Protein AF-A0A9X2LAI8-F1 (afdb_monomer_lite)

Organism: NCBI:txid2965077

Foldseek 3Di:
DLLQVLLVQLLVLLQQFQQPPLDGLCNLQVQLVVVVVVCVVPVDPDSQPPDPPLSNLSNCLNVLSVVLNVLVVVCVPPVCLLVSLVSLLVSLVSLLVNLVVSVVVCVVVVHDCVNHVSSVSSNVSSVSSNVSSVCSNVPPPPD

Radius of gyration: 15.87 Å; chains: 1; bounding box: 36×42×42 Å

Structure (mmCIF, N/CA/C/O backbone):
data_AF-A0A9X2LAI8-F1
#
_entry.id   AF-A0A9X2LAI8-F1
#
loop_
_atom_site.group_PDB
_atom_site.id
_atom_site.type_symbol
_atom_site.label_atom_id
_atom_site.label_alt_id
_atom_site.label_comp_id
_atom_site.label_asym_id
_atom_site.label_entity_id
_atom_site.label_seq_id
_atom_site.pdbx_PDB_ins_code
_atom_site.Cartn_x
_atom_site.Cartn_y
_atom_site.Cartn_z
_atom_site.occupancy
_atom_site.B_iso_or_equiv
_atom_site.auth_seq_id
_atom_site.auth_comp_id
_atom_site.auth_asym_id
_atom_site.auth_atom_id
_atom_site.pdbx_PDB_model_num
ATOM 1 N N . MET A 1 1 ? -17.303 7.067 7.318 1.00 62.19 1 MET A N 1
ATOM 2 C CA . MET A 1 1 ? -17.276 6.877 5.848 1.00 62.19 1 MET A CA 1
ATOM 3 C C . MET A 1 1 ? -15.888 7.095 5.248 1.00 62.19 1 MET A C 1
ATOM 5 O O . MET A 1 1 ? -15.372 6.159 4.659 1.00 62.19 1 MET A O 1
ATOM 9 N N . ILE A 1 2 ? -15.227 8.240 5.467 1.00 67.06 2 ILE A N 1
ATOM 10 C CA . ILE A 1 2 ? -13.873 8.523 4.929 1.00 67.06 2 ILE A CA 1
ATOM 11 C C . ILE A 1 2 ? -12.816 7.442 5.241 1.00 67.06 2 ILE A C 1
ATOM 13 O O . ILE A 1 2 ? -11.997 7.116 4.391 1.00 67.06 2 ILE A O 1
ATOM 17 N N . ARG A 1 3 ? -12.883 6.821 6.427 1.00 65.94 3 ARG A N 1
ATOM 18 C CA . ARG A 1 3 ? -11.939 5.774 6.863 1.00 65.94 3 ARG A CA 1
ATOM 19 C C . ARG A 1 3 ? -12.027 4.462 6.077 1.00 65.94 3 ARG A C 1
ATOM 21 O O . ARG A 1 3 ? -11.125 3.655 6.194 1.00 65.94 3 ARG A O 1
ATOM 28 N N . ILE A 1 4 ? -13.099 4.245 5.313 1.00 68.75 4 ILE A N 1
ATOM 29 C CA . ILE A 1 4 ? -13.282 3.045 4.480 1.00 68.75 4 ILE A CA 1
ATOM 30 C C . ILE A 1 4 ? -12.916 3.369 3.032 1.00 68.75 4 ILE A C 1
ATOM 32 O O . ILE A 1 4 ? -12.234 2.592 2.375 1.00 68.75 4 ILE A O 1
ATOM 36 N N . VAL A 1 5 ? -13.330 4.545 2.552 1.00 76.44 5 VAL A N 1
ATOM 37 C CA . VAL A 1 5 ? -13.158 4.945 1.150 1.00 76.44 5 VAL A CA 1
ATOM 38 C C . VAL A 1 5 ? -11.681 5.059 0.773 1.00 76.44 5 VAL A C 1
ATOM 40 O O . VAL A 1 5 ? -11.300 4.559 -0.276 1.00 76.44 5 VAL A O 1
ATOM 43 N N . PHE A 1 6 ? -10.839 5.659 1.620 1.00 76.75 6 PHE A N 1
ATOM 44 C CA . PHE A 1 6 ? -9.412 5.820 1.309 1.00 76.75 6 PHE A CA 1
ATOM 45 C C . PHE A 1 6 ? -8.622 4.506 1.242 1.00 76.75 6 PHE A C 1
ATOM 47 O O . PHE A 1 6 ? -7.965 4.296 0.224 1.00 76.75 6 PHE A O 1
ATOM 54 N N . PRO A 1 7 ? -8.700 3.593 2.231 1.00 72.44 7 PRO A N 1
ATOM 55 C CA . PRO A 1 7 ? -8.022 2.304 2.115 1.00 72.44 7 PRO A CA 1
ATOM 56 C C . PRO A 1 7 ? -8.576 1.456 0.965 1.00 72.44 7 PRO A C 1
ATOM 58 O O . PRO A 1 7 ? -7.805 0.772 0.298 1.00 72.44 7 PRO A O 1
ATOM 61 N N . LEU A 1 8 ? -9.879 1.544 0.667 1.00 76.62 8 LEU A N 1
ATOM 62 C CA . LEU A 1 8 ? -10.456 0.856 -0.489 1.00 76.62 8 LEU A CA 1
ATOM 63 C C . LEU A 1 8 ? -9.932 1.432 -1.815 1.00 76.62 8 LEU A C 1
ATOM 65 O O . LEU A 1 8 ? -9.568 0.677 -2.711 1.00 76.62 8 LEU A O 1
ATOM 69 N N . ALA A 1 9 ? -9.854 2.759 -1.934 1.00 80.62 9 ALA A N 1
ATOM 70 C CA . ALA A 1 9 ? -9.304 3.429 -3.109 1.00 80.62 9 ALA A CA 1
ATOM 71 C C . ALA A 1 9 ? -7.812 3.122 -3.289 1.00 80.62 9 ALA A C 1
ATOM 73 O O . ALA A 1 9 ? -7.370 2.878 -4.406 1.00 80.62 9 ALA A O 1
ATOM 74 N N . MET A 1 10 ?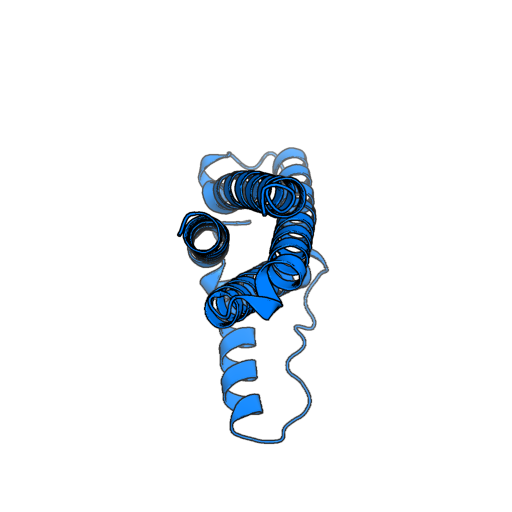 -7.050 3.072 -2.193 1.00 79.75 10 MET A N 1
ATOM 75 C CA . MET A 1 10 ? -5.654 2.643 -2.200 1.00 79.75 10 MET A CA 1
ATOM 76 C C . MET A 1 10 ? -5.525 1.188 -2.670 1.00 79.75 10 MET A C 1
ATOM 78 O O . MET A 1 10 ? -4.691 0.907 -3.523 1.00 79.75 10 MET A O 1
ATOM 82 N N . ALA A 1 11 ? -6.351 0.272 -2.157 1.00 76.50 11 ALA A N 1
ATOM 83 C CA . ALA A 1 11 ? -6.334 -1.130 -2.572 1.00 76.50 11 ALA A CA 1
ATOM 84 C C . ALA A 1 11 ? -6.719 -1.292 -4.051 1.00 76.50 11 ALA A C 1
ATOM 86 O O . ALA A 1 11 ? -6.072 -2.045 -4.773 1.00 76.50 11 ALA A O 1
ATOM 87 N N . ALA A 1 12 ? -7.718 -0.545 -4.526 1.00 80.56 12 ALA A N 1
ATOM 88 C CA . ALA A 1 12 ? -8.101 -0.528 -5.935 1.00 80.56 12 ALA A CA 1
ATOM 89 C C . ALA A 1 12 ? -6.981 0.039 -6.821 1.00 80.56 12 ALA A C 1
ATOM 91 O O . ALA A 1 12 ? -6.674 -0.540 -7.858 1.00 80.56 12 ALA A O 1
ATOM 92 N N . ALA A 1 13 ? -6.328 1.124 -6.399 1.00 81.38 13 ALA A N 1
ATOM 93 C CA . ALA A 1 13 ? -5.170 1.677 -7.097 1.00 81.38 13 ALA A CA 1
ATOM 94 C C . ALA A 1 13 ? -4.000 0.685 -7.136 1.00 81.38 13 ALA A C 1
ATOM 96 O O . ALA A 1 13 ? -3.367 0.538 -8.175 1.00 81.38 13 ALA A O 1
ATOM 97 N N . ALA A 1 14 ? -3.760 -0.045 -6.045 1.00 77.62 14 ALA A N 1
ATOM 98 C CA . ALA A 1 14 ? -2.741 -1.085 -6.001 1.00 77.62 14 ALA A CA 1
ATOM 99 C C . ALA A 1 14 ? -3.073 -2.254 -6.934 1.00 77.62 14 ALA A C 1
ATOM 101 O O . ALA A 1 14 ? -2.181 -2.784 -7.584 1.00 77.62 14 ALA A O 1
ATOM 102 N N . PHE A 1 15 ? -4.345 -2.645 -7.012 1.00 81.19 15 PHE A N 1
ATOM 103 C CA . PHE A 1 15 ? -4.790 -3.792 -7.798 1.00 81.19 15 PHE A CA 1
ATOM 104 C C . PHE A 1 15 ? -4.857 -3.492 -9.302 1.00 81.19 15 PHE A C 1
ATOM 106 O O . PHE A 1 15 ? -4.333 -4.252 -10.108 1.00 81.19 15 PHE A O 1
ATOM 113 N N . PHE A 1 16 ? -5.468 -2.371 -9.690 1.00 85.06 16 PHE A N 1
ATOM 114 C CA . PHE A 1 16 ? -5.641 -1.995 -11.099 1.00 85.06 16 PHE A CA 1
ATOM 115 C C . PHE A 1 16 ? -4.478 -1.172 -11.658 1.00 85.06 16 PHE A C 1
ATOM 117 O O . PHE A 1 16 ? -4.362 -1.003 -12.871 1.00 85.06 16 PHE A O 1
ATOM 124 N N . GLY A 1 17 ? -3.632 -0.633 -10.785 1.00 81.94 17 GLY A N 1
ATOM 125 C CA . GLY A 1 17 ? -2.488 0.174 -11.165 1.00 81.94 17 GLY A CA 1
ATOM 126 C C . GLY A 1 17 ? -1.386 -0.635 -11.837 1.00 81.94 17 GLY A C 1
ATOM 127 O O . GLY A 1 17 ? -1.170 -1.804 -11.519 1.00 81.94 17 GLY A O 1
ATOM 128 N N . ILE A 1 18 ? -0.656 0.024 -12.737 1.00 84.50 18 ILE A N 1
ATOM 129 C CA . ILE A 1 18 ? 0.569 -0.515 -13.336 1.00 84.50 18 ILE A CA 1
ATOM 130 C C . ILE A 1 18 ? 1.755 -0.171 -12.426 1.00 84.50 18 ILE A C 1
ATOM 132 O O . ILE A 1 18 ? 1.909 0.993 -12.038 1.00 84.50 18 ILE A O 1
ATOM 136 N N . TRP A 1 19 ? 2.564 -1.172 -12.065 1.00 77.06 19 TRP A N 1
ATOM 137 C CA . TRP A 1 19 ? 3.638 -1.031 -11.071 1.00 77.06 19 TRP A CA 1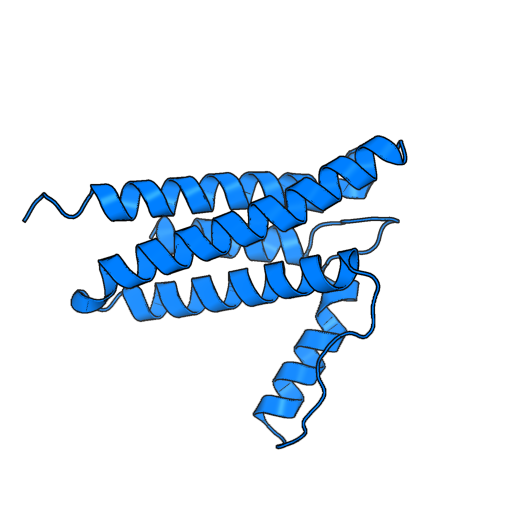
ATOM 138 C C . TRP A 1 19 ? 5.040 -1.017 -11.677 1.00 77.06 19 TRP A C 1
ATOM 140 O O . TRP A 1 19 ? 5.811 -0.097 -11.406 1.00 77.06 19 TRP A O 1
ATOM 150 N N . SER A 1 20 ? 5.386 -2.020 -12.484 1.00 70.69 20 SER A N 1
ATOM 151 C CA . SER A 1 20 ? 6.676 -2.090 -13.176 1.00 70.69 20 SER A CA 1
ATOM 152 C C . SER A 1 20 ? 6.557 -2.908 -14.459 1.00 70.69 20 SER A C 1
ATOM 154 O O . SER A 1 20 ? 5.786 -3.861 -14.530 1.00 70.69 20 SER A O 1
ATOM 156 N N . GLY A 1 21 ? 7.290 -2.509 -15.503 1.00 69.81 21 GLY A N 1
ATOM 157 C CA . GLY A 1 21 ? 7.350 -3.251 -16.768 1.00 69.81 21 GLY A CA 1
ATOM 158 C C . GLY A 1 21 ? 6.006 -3.433 -17.485 1.00 69.81 21 GLY A C 1
ATOM 159 O O . GLY A 1 21 ? 5.869 -4.367 -18.266 1.00 69.81 21 GLY A O 1
ATOM 160 N N . GLY A 1 22 ? 5.006 -2.589 -17.203 1.00 72.69 22 GLY A N 1
ATOM 161 C CA . GLY A 1 22 ? 3.653 -2.738 -17.749 1.00 72.69 22 GLY A CA 1
ATOM 162 C C . GLY A 1 22 ? 2.766 -3.743 -17.005 1.00 72.69 22 GLY A C 1
ATOM 163 O O . GLY A 1 22 ? 1.598 -3.879 -17.359 1.00 72.69 22 GLY A O 1
ATOM 164 N N . VAL A 1 23 ? 3.279 -4.397 -15.959 1.00 79.06 23 VAL A N 1
ATOM 165 C CA . VAL A 1 23 ? 2.546 -5.409 -15.193 1.00 79.06 23 VAL A CA 1
ATOM 166 C C . VAL A 1 23 ? 1.575 -4.734 -14.228 1.00 79.06 23 VAL A C 1
ATOM 168 O O . VAL A 1 23 ? 1.931 -3.820 -1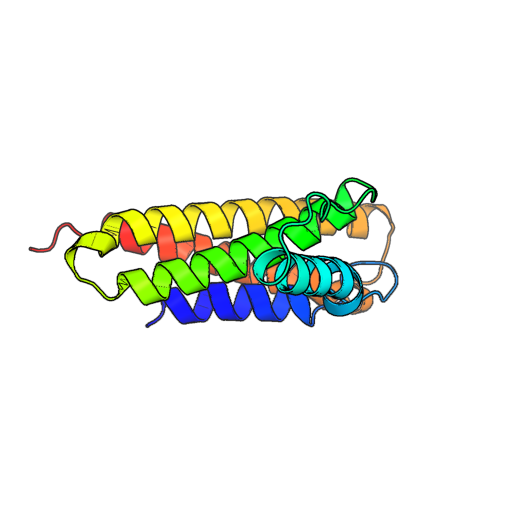3.468 1.00 79.06 23 VAL A O 1
ATOM 171 N N . SER A 1 24 ? 0.327 -5.191 -14.270 1.00 82.88 24 SER A N 1
ATOM 172 C CA . SER A 1 24 ? -0.724 -4.719 -13.367 1.00 82.88 24 SER A CA 1
ATOM 173 C C . SER A 1 24 ? -0.662 -5.427 -12.013 1.00 82.88 24 SER A C 1
ATOM 175 O O . SER A 1 24 ? -0.256 -6.587 -11.915 1.00 82.88 24 SER A O 1
ATOM 177 N N . GLY A 1 25 ? -1.129 -4.765 -10.952 1.00 72.00 25 GLY A N 1
ATOM 178 C CA . GLY A 1 25 ? -1.253 -5.395 -9.632 1.00 72.00 25 GLY A CA 1
ATOM 179 C C . GLY A 1 25 ? -2.116 -6.663 -9.635 1.00 72.00 25 GLY A C 1
ATOM 180 O O . GLY A 1 25 ? -1.880 -7.562 -8.832 1.00 72.00 25 GLY A O 1
ATOM 181 N N . GLN A 1 26 ? -3.069 -6.778 -10.563 1.00 79.56 26 GLN A N 1
ATOM 182 C CA . GLN A 1 26 ? -3.888 -7.971 -10.757 1.00 79.56 26 GLN A CA 1
ATOM 183 C C . GLN A 1 26 ? -3.060 -9.179 -11.204 1.00 79.56 26 GLN A C 1
ATOM 185 O O . GLN A 1 26 ? -3.313 -10.286 -10.736 1.00 79.56 26 GLN A O 1
ATOM 190 N N . GLU A 1 27 ? -2.079 -8.991 -12.084 1.00 77.62 27 GLU A N 1
ATOM 191 C CA . GLU A 1 27 ? -1.212 -10.084 -12.542 1.00 77.62 27 GLU A CA 1
ATOM 192 C C . GLU A 1 27 ? -0.255 -10.538 -11.434 1.00 77.62 27 GLU A C 1
ATOM 194 O O . GLU A 1 27 ? -0.016 -11.733 -11.276 1.00 77.62 27 GLU A O 1
ATOM 199 N N . LEU A 1 28 ? 0.210 -9.596 -10.610 1.00 71.38 28 LEU A N 1
ATOM 200 C CA . LEU A 1 28 ? 1.086 -9.855 -9.463 1.00 71.38 28 LEU A CA 1
ATOM 201 C C . LEU A 1 28 ? 0.354 -10.523 -8.288 1.00 71.38 28 LEU A C 1
ATOM 203 O O . LEU A 1 28 ? 0.858 -11.465 -7.681 1.00 71.38 28 LEU A O 1
ATOM 207 N N . ALA A 1 29 ? -0.841 -10.043 -7.945 1.00 69.75 29 ALA A N 1
ATOM 208 C CA . ALA A 1 29 ? -1.578 -10.510 -6.772 1.00 69.75 29 ALA A CA 1
ATOM 209 C C . ALA A 1 29 ? -2.616 -11.589 -7.081 1.00 69.75 29 ALA A C 1
ATOM 211 O O . ALA A 1 29 ? -3.016 -12.308 -6.170 1.00 69.75 29 ALA A O 1
ATOM 212 N N . GLY A 1 30 ? -3.063 -11.717 -8.331 1.00 73.88 30 GLY A N 1
ATOM 213 C CA . GLY A 1 30 ? -4.094 -12.666 -8.755 1.00 73.88 30 GLY A CA 1
ATOM 214 C C . GLY A 1 30 ? -3.794 -14.122 -8.381 1.00 73.88 30 GLY A C 1
ATOM 215 O O . GLY A 1 30 ? -4.662 -14.759 -7.777 1.00 73.88 30 GLY A O 1
ATOM 216 N N . PRO A 1 31 ? -2.585 -14.651 -8.653 1.00 73.25 31 PRO A N 1
ATOM 217 C CA . PRO A 1 31 ? -2.212 -16.011 -8.262 1.00 73.25 31 PRO A CA 1
ATOM 218 C C . PRO A 1 31 ? -2.245 -16.207 -6.743 1.00 73.25 31 PRO A C 1
ATOM 220 O O . PRO A 1 31 ? -2.824 -17.175 -6.252 1.00 73.25 31 PRO A O 1
ATOM 223 N N . THR A 1 32 ? -1.705 -15.248 -5.986 1.00 68.69 32 THR A N 1
ATOM 224 C CA . THR A 1 32 ? -1.693 -15.300 -4.519 1.00 68.69 32 THR A CA 1
ATOM 225 C C . THR A 1 32 ? -3.098 -15.202 -3.936 1.00 68.69 32 THR A C 1
ATOM 227 O O . THR A 1 32 ? -3.419 -15.919 -2.994 1.00 68.69 32 THR A O 1
ATOM 230 N N . LEU A 1 33 ? -3.963 -14.359 -4.507 1.00 68.88 33 LEU A N 1
ATOM 231 C CA . LEU A 1 33 ? -5.353 -14.210 -4.079 1.00 68.88 33 LEU A CA 1
ATOM 232 C C . LEU A 1 33 ? -6.158 -15.485 -4.357 1.00 68.88 33 LEU A C 1
ATOM 234 O O . LEU A 1 33 ? -6.923 -15.921 -3.503 1.00 68.88 33 LEU A O 1
ATOM 238 N N . SER A 1 34 ? -5.947 -16.097 -5.524 1.00 71.94 34 SER A N 1
ATOM 239 C CA . SER A 1 34 ? -6.594 -17.357 -5.913 1.00 71.94 34 SER A CA 1
ATOM 240 C C . SER A 1 34 ? -6.164 -18.492 -4.987 1.00 71.94 34 SER A C 1
ATOM 242 O O . SER A 1 34 ? -7.009 -19.207 -4.461 1.00 71.94 34 SER A O 1
ATOM 244 N N . CYS A 1 35 ? -4.865 -18.571 -4.689 1.00 72.50 35 CYS A N 1
ATOM 245 C CA . CYS A 1 35 ? -4.321 -19.504 -3.709 1.00 72.50 35 CYS A CA 1
ATOM 246 C C . CYS A 1 35 ? -4.902 -19.257 -2.308 1.00 72.50 35 CYS A C 1
ATOM 248 O O . CYS A 1 35 ? -5.282 -20.202 -1.627 1.00 72.50 35 CYS A O 1
ATOM 250 N N . LEU A 1 36 ? -5.030 -17.999 -1.871 1.00 68.75 36 LEU A N 1
ATOM 251 C CA . LEU A 1 36 ? -5.594 -17.663 -0.560 1.00 68.75 36 LEU A CA 1
ATOM 252 C C . LEU A 1 36 ? -7.065 -18.089 -0.439 1.00 68.75 36 LEU A C 1
ATOM 254 O O . LEU A 1 36 ? -7.481 -18.568 0.614 1.00 68.75 36 LEU A O 1
ATOM 258 N N . ILE A 1 37 ? -7.844 -17.913 -1.511 1.00 72.44 37 ILE A N 1
ATOM 259 C CA . ILE A 1 37 ? -9.240 -18.357 -1.592 1.00 72.44 37 ILE A CA 1
ATOM 260 C C . ILE A 1 37 ? -9.303 -19.886 -1.542 1.00 72.44 37 ILE A C 1
ATOM 262 O O . ILE A 1 37 ? -10.072 -20.430 -0.751 1.00 72.44 37 ILE A O 1
ATOM 266 N N . ASP A 1 38 ? -8.459 -20.571 -2.313 1.00 73.25 38 ASP A N 1
ATOM 267 C CA . ASP A 1 38 ? -8.388 -22.033 -2.302 1.00 73.25 38 ASP A CA 1
ATOM 268 C C . ASP A 1 38 ? -7.932 -22.579 -0.946 1.00 73.25 38 ASP A C 1
ATOM 270 O O . ASP A 1 38 ? -8.492 -23.563 -0.477 1.00 73.25 38 ASP A O 1
ATOM 274 N N . VAL A 1 39 ? -6.989 -21.930 -0.260 1.00 67.06 39 VAL A N 1
ATOM 275 C CA . VAL A 1 39 ? -6.528 -22.339 1.078 1.00 67.06 39 VAL A CA 1
ATOM 276 C C . VAL A 1 39 ? -7.563 -22.064 2.167 1.00 67.06 39 VAL A C 1
ATOM 278 O O . VAL A 1 39 ? -7.697 -22.832 3.120 1.00 67.06 39 VAL A O 1
ATOM 281 N N . ALA A 1 40 ? -8.345 -20.993 2.032 1.00 60.69 40 ALA A N 1
ATOM 282 C CA . ALA A 1 40 ? -9.483 -20.760 2.916 1.00 60.69 40 ALA A CA 1
ATOM 283 C C . ALA A 1 40 ? -10.566 -21.849 2.765 1.00 60.69 40 ALA A C 1
ATOM 285 O O . ALA A 1 40 ? -11.344 -22.069 3.695 1.00 60.69 40 ALA A O 1
ATOM 286 N N . LEU A 1 41 ? -10.608 -22.531 1.616 1.00 59.94 41 LEU A N 1
ATOM 287 C CA . LEU A 1 41 ? -11.579 -23.577 1.281 1.00 59.94 41 LEU A CA 1
ATOM 288 C C . LEU A 1 41 ? -11.015 -25.005 1.413 1.00 59.94 41 LEU A C 1
ATOM 290 O O . LEU A 1 41 ? -11.780 -25.954 1.582 1.00 59.94 41 LEU A O 1
ATOM 294 N N . SER A 1 42 ? -9.695 -25.167 1.372 1.00 50.75 42 SER A N 1
ATOM 295 C CA . SER A 1 42 ? -8.972 -26.437 1.395 1.00 50.75 42 SER A CA 1
ATOM 296 C C . SER A 1 42 ? -7.739 -26.266 2.273 1.00 50.75 42 SER A C 1
ATOM 298 O O . SER A 1 42 ? -6.929 -25.386 2.027 1.00 50.75 42 SER A O 1
ATOM 300 N N . SER A 1 43 ? -7.585 -27.078 3.318 1.00 51.12 43 SER A N 1
ATOM 301 C CA . SER A 1 43 ? -6.573 -26.953 4.382 1.00 51.12 43 SER A CA 1
ATOM 302 C C . SER A 1 43 ? -5.116 -27.196 3.927 1.00 51.12 43 SER A C 1
ATOM 304 O O . SER A 1 43 ? -4.414 -28.033 4.495 1.00 51.12 43 SER A O 1
ATOM 306 N N . GLY A 1 44 ? -4.664 -26.515 2.877 1.00 47.56 44 GLY A N 1
ATOM 307 C CA . GLY A 1 44 ? -3.326 -26.596 2.306 1.00 47.56 44 GLY A CA 1
ATOM 308 C C . GLY A 1 44 ? -2.434 -25.460 2.798 1.00 47.56 44 GLY A C 1
ATOM 309 O O .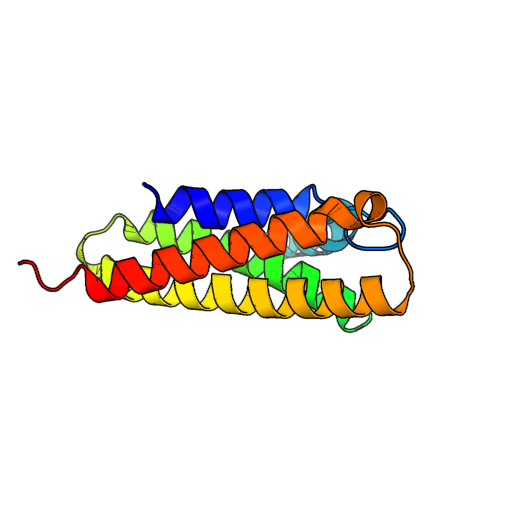 GLY A 1 44 ? -2.822 -24.298 2.815 1.00 47.56 44 GLY A O 1
ATOM 310 N N . SER A 1 45 ? -1.209 -25.782 3.202 1.00 47.88 45 SER A N 1
ATOM 311 C CA . SER A 1 45 ? -0.190 -24.801 3.576 1.00 47.88 45 SER A CA 1
ATOM 312 C C . SER A 1 45 ? 0.705 -24.491 2.373 1.00 47.88 45 SER A C 1
ATOM 314 O O . SER A 1 45 ? 1.429 -25.383 1.935 1.00 47.88 45 SER A O 1
ATOM 316 N N . GLY A 1 46 ? 0.702 -23.250 1.865 1.00 58.16 46 GLY A N 1
ATOM 317 C CA . GLY A 1 46 ? 1.726 -22.818 0.899 1.00 58.16 46 GLY A CA 1
ATOM 318 C C . GLY A 1 46 ? 1.344 -21.726 -0.103 1.00 58.16 46 GLY A C 1
ATOM 319 O O . GLY A 1 46 ? 1.610 -21.898 -1.283 1.00 58.16 46 GLY A O 1
ATOM 320 N N . CYS A 1 47 ? 0.756 -20.604 0.330 1.00 62.03 47 CYS A N 1
ATOM 321 C CA . CYS A 1 47 ? 0.465 -19.458 -0.554 1.00 62.03 47 CYS A CA 1
ATOM 322 C C . CYS A 1 47 ? 1.416 -18.278 -0.336 1.00 62.03 47 CYS A C 1
ATOM 324 O O . CYS A 1 47 ? 0.969 -17.133 -0.240 1.00 62.03 47 CYS A O 1
ATOM 326 N N . LEU A 1 48 ? 2.716 -18.538 -0.189 1.00 60.16 48 LEU A N 1
ATOM 327 C CA . LEU A 1 48 ? 3.699 -17.459 -0.199 1.00 60.16 48 LEU A CA 1
ATOM 328 C C . LEU A 1 48 ? 4.316 -17.366 -1.597 1.00 60.16 48 LEU A C 1
ATOM 330 O O . LEU A 1 48 ? 4.774 -18.384 -2.109 1.00 60.16 48 LEU A O 1
ATOM 334 N N . PRO A 1 49 ? 4.325 -16.181 -2.228 1.00 55.94 49 PRO A N 1
ATOM 335 C CA . PRO A 1 49 ? 5.019 -16.006 -3.492 1.00 55.94 49 PRO A CA 1
ATOM 336 C C . PRO A 1 49 ? 6.533 -16.131 -3.267 1.00 55.94 49 PRO A C 1
ATOM 338 O O . PRO A 1 49 ? 7.111 -15.335 -2.528 1.00 55.94 49 PRO A O 1
ATOM 341 N N . ASP A 1 50 ? 7.179 -17.080 -3.950 1.00 57.06 50 ASP A N 1
ATOM 342 C CA . ASP A 1 50 ? 8.647 -17.248 -4.003 1.00 57.06 50 ASP A CA 1
ATOM 343 C C . ASP A 1 50 ? 9.326 -16.204 -4.924 1.00 57.06 50 ASP A C 1
ATOM 345 O O . ASP A 1 50 ? 10.325 -16.470 -5.595 1.00 57.06 50 ASP A O 1
ATOM 349 N N . GLY A 1 51 ? 8.754 -15.000 -4.994 1.00 60.75 51 GLY A N 1
ATOM 350 C CA . GLY A 1 51 ? 9.178 -13.922 -5.884 1.00 60.75 51 GLY A CA 1
ATOM 351 C C . GLY A 1 51 ? 10.184 -12.956 -5.245 1.00 60.75 51 GLY A C 1
ATOM 352 O O . GLY A 1 51 ? 10.303 -12.887 -4.015 1.00 60.75 51 GLY A O 1
ATOM 353 N N . PRO A 1 52 ? 10.906 -12.158 -6.058 1.00 64.50 52 PRO A N 1
ATOM 354 C CA . PRO A 1 52 ? 11.774 -11.094 -5.565 1.00 64.50 52 PRO A CA 1
ATOM 355 C C . PRO A 1 52 ? 11.015 -10.138 -4.634 1.00 64.50 52 PRO A C 1
ATOM 357 O O . PRO A 1 52 ? 9.808 -9.942 -4.756 1.00 64.50 52 PRO A O 1
ATOM 360 N N . ILE A 1 53 ? 11.756 -9.502 -3.721 1.00 62.84 53 ILE A N 1
ATOM 361 C CA . ILE A 1 53 ? 11.247 -8.677 -2.606 1.00 62.84 53 ILE A CA 1
ATOM 362 C C . ILE A 1 53 ? 10.158 -7.680 -3.065 1.00 62.84 53 ILE A C 1
ATOM 364 O O . ILE A 1 53 ? 9.187 -7.440 -2.358 1.00 62.84 53 ILE A O 1
ATOM 368 N N . ALA A 1 54 ? 10.266 -7.134 -4.279 1.00 59.81 54 ALA A N 1
ATOM 369 C CA . ALA A 1 54 ? 9.276 -6.217 -4.839 1.00 59.81 54 ALA A CA 1
ATOM 370 C C . ALA A 1 54 ? 7.876 -6.843 -5.041 1.00 59.81 54 ALA A C 1
ATOM 372 O O . ALA A 1 54 ? 6.882 -6.206 -4.693 1.00 59.81 54 ALA A O 1
ATOM 373 N N . GLU A 1 55 ? 7.773 -8.077 -5.546 1.00 60.59 55 GLU A N 1
ATOM 374 C CA . GLU A 1 55 ? 6.478 -8.742 -5.792 1.00 60.59 55 GLU A CA 1
ATOM 375 C C . GLU A 1 55 ? 5.765 -9.097 -4.486 1.00 60.59 55 GLU A C 1
ATOM 377 O O . GLU A 1 55 ? 4.547 -8.926 -4.340 1.00 60.59 55 GLU A O 1
ATOM 382 N N . SER A 1 56 ? 6.541 -9.538 -3.496 1.00 64.50 56 SER A N 1
ATOM 383 C CA . SER A 1 56 ? 6.030 -9.827 -2.161 1.00 64.50 56 SER A CA 1
ATOM 384 C C . SER A 1 56 ? 5.493 -8.551 -1.508 1.00 64.50 56 SER A C 1
ATOM 386 O O . SER A 1 56 ? 4.399 -8.580 -0.944 1.00 64.50 56 SER A O 1
ATOM 388 N N . LEU A 1 57 ? 6.168 -7.403 -1.655 1.00 63.84 57 LEU A N 1
ATOM 389 C CA . LEU A 1 57 ? 5.662 -6.128 -1.133 1.00 63.84 57 LEU A CA 1
ATOM 390 C C . LEU A 1 57 ? 4.341 -5.685 -1.775 1.00 63.84 57 LEU A C 1
ATOM 392 O O . LEU A 1 57 ? 3.448 -5.253 -1.043 1.00 63.84 57 LEU A O 1
ATOM 396 N N . VAL A 1 58 ? 4.169 -5.811 -3.095 1.00 65.31 58 VAL A N 1
ATOM 397 C CA . VAL A 1 58 ? 2.888 -5.475 -3.754 1.00 65.31 58 VAL A CA 1
ATOM 398 C C . VAL A 1 58 ? 1.762 -6.353 -3.203 1.00 65.31 58 VAL A C 1
ATOM 400 O O . VAL A 1 58 ? 0.701 -5.851 -2.822 1.00 65.31 58 VAL A O 1
ATOM 403 N N . THR A 1 59 ? 2.032 -7.647 -3.043 1.00 67.88 59 THR A N 1
ATOM 404 C CA . THR A 1 59 ? 1.080 -8.615 -2.488 1.00 67.88 59 THR A CA 1
ATOM 405 C C . THR A 1 59 ? 0.700 -8.284 -1.042 1.00 67.88 59 THR A C 1
ATOM 407 O O . THR A 1 59 ? -0.488 -8.229 -0.716 1.00 67.88 59 THR A O 1
ATOM 410 N N . TYR A 1 60 ? 1.674 -7.980 -0.176 1.00 67.12 60 TYR A N 1
ATOM 411 C CA . TYR A 1 60 ? 1.410 -7.542 1.201 1.00 67.12 60 TYR A CA 1
ATOM 412 C C . TYR A 1 60 ? 0.648 -6.219 1.259 1.00 67.12 60 TYR A C 1
ATOM 414 O O . TYR A 1 60 ? -0.148 -6.012 2.174 1.00 67.12 60 TYR A O 1
ATOM 422 N N . THR A 1 61 ? 0.850 -5.334 0.285 1.00 64.88 61 THR A N 1
ATOM 423 C CA . THR A 1 61 ? 0.123 -4.063 0.208 1.00 64.88 61 THR A CA 1
ATOM 424 C C . THR A 1 61 ? -1.344 -4.283 -0.128 1.00 64.88 61 THR A C 1
ATOM 426 O O . THR A 1 61 ? -2.216 -3.683 0.499 1.00 64.88 61 THR A O 1
ATOM 429 N N . ILE A 1 62 ? -1.624 -5.173 -1.081 1.00 66.12 62 ILE A N 1
ATOM 430 C CA . ILE A 1 62 ? -2.987 -5.524 -1.488 1.00 66.12 62 ILE A CA 1
ATOM 431 C C . ILE A 1 62 ? -3.691 -6.283 -0.359 1.00 66.12 62 ILE A C 1
ATOM 433 O O . ILE A 1 62 ? -4.770 -5.870 0.066 1.00 66.12 62 ILE A O 1
ATOM 437 N N . LEU A 1 63 ? -3.063 -7.323 0.199 1.00 67.38 63 LEU A N 1
ATOM 438 C CA . LEU A 1 63 ? -3.612 -8.077 1.332 1.00 67.38 63 LEU A CA 1
ATOM 439 C C . LEU A 1 63 ? -3.802 -7.191 2.568 1.00 67.38 63 LEU A C 1
ATOM 441 O O . LEU A 1 63 ? -4.848 -7.250 3.211 1.00 67.38 63 LEU A O 1
ATOM 445 N N . GLY A 1 64 ? -2.830 -6.331 2.873 1.00 65.12 64 GLY A N 1
ATOM 446 C CA . GLY A 1 64 ? -2.909 -5.365 3.966 1.00 65.12 64 GLY A CA 1
ATOM 447 C C . GLY A 1 64 ? -4.027 -4.343 3.761 1.00 65.12 64 GLY A C 1
ATOM 448 O O . GLY A 1 64 ? -4.772 -4.058 4.698 1.00 65.12 64 GLY A O 1
ATOM 449 N N . GLY A 1 65 ? -4.202 -3.842 2.534 1.00 61.44 65 GLY A N 1
ATOM 450 C CA . GLY A 1 65 ? -5.291 -2.937 2.165 1.00 61.44 65 GLY A CA 1
ATOM 451 C C . GLY A 1 65 ? -6.669 -3.585 2.308 1.00 61.44 65 GLY A C 1
ATOM 452 O O . GLY A 1 65 ? -7.567 -2.999 2.916 1.00 61.44 65 GLY A O 1
ATOM 453 N N . VAL A 1 66 ? -6.827 -4.822 1.828 1.00 66.31 66 VAL A N 1
ATOM 454 C CA . VAL A 1 66 ? -8.074 -5.595 1.960 1.00 66.31 66 VAL A CA 1
ATOM 455 C C . VAL A 1 66 ? -8.367 -5.922 3.426 1.00 66.31 66 VAL A C 1
ATOM 457 O O . VAL A 1 66 ? -9.486 -5.698 3.891 1.00 66.31 66 VAL A O 1
ATOM 460 N N . ALA A 1 67 ? -7.372 -6.377 4.191 1.00 64.69 67 ALA A N 1
ATOM 461 C CA . ALA A 1 67 ? -7.528 -6.661 5.616 1.00 64.69 67 ALA A CA 1
ATOM 462 C C . ALA A 1 67 ? -7.925 -5.402 6.402 1.00 64.69 67 ALA A C 1
ATOM 464 O O . ALA A 1 67 ? -8.824 -5.450 7.242 1.00 64.69 67 ALA A O 1
ATOM 465 N N . ALA A 1 68 ? -7.317 -4.255 6.097 1.00 60.00 68 ALA A N 1
ATOM 466 C CA . ALA A 1 68 ? -7.660 -2.981 6.718 1.00 60.00 68 ALA A CA 1
ATOM 467 C C . ALA A 1 68 ? -9.062 -2.494 6.345 1.00 60.00 68 ALA A C 1
ATOM 469 O O . ALA A 1 68 ? -9.761 -1.936 7.196 1.00 60.00 68 ALA A O 1
ATOM 470 N N . ALA A 1 69 ? -9.499 -2.723 5.105 1.00 61.22 69 ALA A N 1
ATOM 471 C CA . ALA A 1 69 ? -10.863 -2.437 4.679 1.00 61.22 69 ALA A CA 1
ATOM 472 C C . ALA A 1 69 ? -11.875 -3.311 5.442 1.00 61.22 69 ALA A C 1
ATOM 474 O O . ALA A 1 69 ? -12.835 -2.777 6.000 1.00 61.22 69 ALA A O 1
ATOM 475 N N . LEU A 1 70 ? -11.625 -4.620 5.561 1.00 65.12 70 LEU A N 1
ATOM 476 C CA . LEU A 1 70 ? -12.465 -5.546 6.333 1.00 65.12 70 LEU A CA 1
ATOM 477 C C . LEU A 1 70 ? -12.510 -5.178 7.824 1.00 65.12 70 LEU A C 1
ATOM 479 O O . LEU A 1 70 ? -13.589 -5.087 8.413 1.00 65.12 70 LEU A O 1
ATOM 483 N N . LEU A 1 71 ? -11.354 -4.877 8.422 1.00 62.75 71 LEU A N 1
ATOM 484 C CA . LEU A 1 71 ? -11.261 -4.385 9.799 1.00 62.75 71 LEU A CA 1
ATOM 485 C C . LEU A 1 71 ? -12.013 -3.063 9.977 1.00 62.75 71 LEU A C 1
ATOM 487 O O . LEU A 1 71 ? -12.654 -2.858 11.004 1.00 62.75 71 LEU A O 1
ATOM 491 N N . SER A 1 72 ? -11.992 -2.181 8.977 1.00 57.12 72 SER A N 1
ATOM 492 C CA . SER A 1 72 ? -12.732 -0.913 9.008 1.00 57.12 72 SER A CA 1
ATOM 493 C C . SER A 1 72 ? -14.248 -1.106 8.929 1.00 57.12 72 SER A C 1
ATOM 495 O O . SER A 1 72 ? -14.977 -0.328 9.546 1.00 57.12 72 SER A O 1
ATOM 497 N N . VAL A 1 73 ? -14.729 -2.141 8.230 1.00 63.94 73 VAL A N 1
ATOM 498 C CA . VAL A 1 73 ? -16.151 -2.532 8.223 1.00 63.94 73 VAL A CA 1
ATOM 499 C C . VAL A 1 73 ? -16.563 -3.076 9.593 1.00 63.94 73 VAL A C 1
ATOM 501 O O . VAL A 1 73 ? -17.570 -2.631 10.142 1.00 63.94 73 VAL A O 1
ATOM 504 N N . LEU A 1 74 ? -15.754 -3.950 10.203 1.00 61.91 74 LEU A N 1
ATOM 505 C CA . LEU A 1 74 ? -15.973 -4.426 11.581 1.00 61.91 74 LEU A CA 1
ATOM 506 C C . LEU A 1 74 ? -15.914 -3.277 12.608 1.00 61.91 74 LEU A C 1
ATOM 508 O O . LEU A 1 74 ? -16.607 -3.288 13.624 1.00 61.91 74 LEU A O 1
ATOM 512 N N . GLY A 1 75 ? -15.139 -2.236 12.301 1.00 55.03 75 GLY A N 1
ATOM 513 C CA . GLY A 1 75 ? -15.031 -0.994 13.060 1.00 55.03 75 GLY A CA 1
ATOM 514 C C . GLY A 1 75 ? -16.271 -0.112 13.121 1.00 55.03 75 GLY A C 1
ATOM 515 O O . GLY A 1 75 ? -16.255 0.854 13.886 1.00 55.03 75 GLY A O 1
ATOM 516 N N . LEU A 1 76 ? -17.336 -0.410 12.365 1.00 57.62 76 LEU A N 1
ATOM 517 C CA . LEU A 1 76 ? -18.632 0.254 12.565 1.00 57.62 76 LEU A CA 1
ATOM 518 C C . LEU A 1 76 ? -19.223 -0.035 13.955 1.00 57.62 76 LEU A C 1
ATOM 520 O O . LEU A 1 76 ? -20.099 0.698 14.415 1.00 57.62 76 LEU A O 1
ATOM 524 N N . ILE A 1 77 ? -18.725 -1.060 14.649 1.00 63.38 77 ILE A N 1
ATOM 525 C CA . ILE A 1 77 ? -19.068 -1.339 16.040 1.00 63.38 77 ILE A CA 1
ATOM 526 C C . ILE A 1 77 ? -18.325 -0.332 16.936 1.00 63.38 77 ILE A C 1
ATOM 528 O O . ILE A 1 77 ? -17.096 -0.320 17.010 1.00 63.38 77 ILE A O 1
ATOM 532 N N . ARG A 1 78 ? -19.088 0.517 17.639 1.00 54.28 78 ARG A N 1
ATOM 533 C CA . ARG A 1 78 ? -18.633 1.712 18.388 1.00 54.28 78 ARG A CA 1
ATOM 534 C C . ARG A 1 78 ? -17.456 1.468 19.351 1.00 54.28 78 ARG A C 1
ATOM 536 O O . ARG A 1 78 ? -16.652 2.368 19.567 1.00 54.28 78 ARG A O 1
ATOM 543 N N . PHE A 1 79 ? -17.309 0.252 19.877 1.00 58.34 79 PHE A N 1
ATOM 544 C CA . PHE A 1 79 ? -16.242 -0.122 20.815 1.00 58.34 79 PHE A CA 1
ATOM 545 C C . PHE A 1 79 ? -14.870 -0.365 20.146 1.00 58.34 79 PHE A C 1
ATOM 547 O O . PHE A 1 79 ? -13.841 -0.362 20.817 1.00 58.34 79 PHE A O 1
ATOM 554 N N . VAL A 1 80 ? -14.822 -0.526 18.817 1.00 63.88 80 VAL A N 1
ATOM 555 C CA . VAL A 1 80 ? -13.608 -0.901 18.057 1.00 63.88 80 VAL A CA 1
ATOM 556 C C . VAL A 1 80 ? -12.957 0.311 17.356 1.00 63.88 80 VAL A C 1
ATOM 558 O O . VAL A 1 80 ? -11.910 0.194 16.722 1.00 63.88 80 VAL A O 1
ATOM 561 N N . GLY A 1 81 ? -13.518 1.518 17.503 1.00 63.94 81 GLY A N 1
ATOM 562 C CA . GLY A 1 81 ? -13.114 2.714 16.744 1.00 63.94 81 GLY A CA 1
ATOM 563 C C . GLY A 1 81 ? -11.643 3.155 16.887 1.00 63.94 81 GLY A C 1
ATOM 564 O O . GLY A 1 81 ? -11.088 3.766 15.967 1.00 63.94 81 GLY A O 1
ATOM 565 N N . ARG A 1 82 ? -10.986 2.846 18.016 1.00 69.75 82 ARG A N 1
ATOM 566 C CA . ARG A 1 82 ? -9.546 3.118 18.214 1.00 69.75 82 ARG A CA 1
ATOM 567 C C . ARG A 1 82 ? -8.661 2.059 17.563 1.00 69.75 82 ARG A C 1
ATOM 569 O O . ARG A 1 82 ? -7.718 2.419 16.863 1.00 69.75 82 ARG A O 1
ATOM 576 N N . LEU A 1 83 ? -8.993 0.779 17.738 1.00 71.56 83 LEU A N 1
ATOM 577 C CA . LEU A 1 83 ? -8.270 -0.338 17.119 1.00 71.56 83 LEU A CA 1
ATOM 578 C C . LEU A 1 83 ? -8.294 -0.239 15.592 1.00 71.56 83 LEU A C 1
ATOM 580 O O . LEU A 1 83 ? -7.271 -0.443 14.943 1.00 71.56 83 LEU A O 1
ATOM 584 N N . THR A 1 84 ? -9.424 0.171 15.018 1.00 72.50 84 THR A N 1
ATOM 585 C CA . THR A 1 84 ? -9.523 0.384 13.571 1.00 72.50 84 THR A CA 1
ATOM 586 C C . THR A 1 84 ? -8.669 1.541 13.081 1.00 72.50 84 THR A C 1
ATOM 588 O O . THR A 1 84 ? -8.069 1.436 12.020 1.00 72.50 84 THR A O 1
ATOM 591 N N . SER A 1 85 ? -8.533 2.616 13.859 1.00 77.44 85 SER A N 1
ATOM 592 C CA . SER A 1 85 ? -7.661 3.738 13.486 1.00 77.44 85 SER A CA 1
ATOM 593 C C . SER A 1 85 ? -6.188 3.321 13.451 1.00 77.44 85 SER A C 1
ATOM 595 O O . SER A 1 85 ? -5.471 3.726 12.540 1.00 77.44 85 SER A O 1
ATOM 597 N N . VAL A 1 86 ? -5.756 2.468 14.389 1.00 80.62 86 VAL A N 1
ATOM 598 C CA . VAL A 1 86 ? -4.402 1.886 14.398 1.00 80.62 86 VAL A CA 1
ATOM 599 C C . VAL A 1 86 ? -4.202 0.942 13.211 1.00 80.62 86 VAL A C 1
ATOM 601 O O . VAL A 1 86 ? -3.180 1.033 12.537 1.00 80.62 86 VAL A O 1
ATOM 604 N N . ALA A 1 87 ? -5.184 0.089 12.906 1.00 79.50 87 ALA A N 1
ATOM 605 C CA . ALA A 1 87 ? -5.121 -0.814 11.757 1.00 79.50 87 ALA A CA 1
ATOM 606 C C . ALA A 1 87 ? -5.038 -0.056 10.420 1.00 79.50 87 ALA A C 1
ATOM 608 O O . ALA A 1 87 ? -4.225 -0.397 9.565 1.00 79.50 87 ALA A O 1
ATOM 609 N N . VAL A 1 88 ? -5.825 1.012 10.259 1.00 81.44 88 VAL A N 1
ATOM 610 C CA . VAL A 1 88 ? -5.781 1.888 9.076 1.00 81.44 88 VAL A CA 1
ATOM 611 C C . VAL A 1 88 ? -4.422 2.583 8.961 1.00 81.44 88 VAL A C 1
ATOM 613 O O . VAL A 1 88 ? -3.857 2.646 7.872 1.00 81.44 88 VAL A O 1
ATOM 616 N N . LEU A 1 89 ? -3.861 3.054 10.079 1.00 84.00 89 LEU A N 1
ATOM 617 C CA . LEU A 1 89 ? -2.516 3.637 10.123 1.00 84.00 89 LEU A CA 1
ATOM 618 C C . LEU A 1 89 ? -1.442 2.631 9.697 1.00 84.00 89 LEU A C 1
ATOM 620 O O . LEU A 1 89 ? -0.597 2.961 8.868 1.00 84.00 89 LEU A O 1
ATOM 624 N N . ALA A 1 90 ? -1.495 1.410 10.232 1.00 81.38 90 ALA A N 1
ATOM 625 C CA . ALA A 1 90 ? -0.560 0.345 9.889 1.00 81.38 90 ALA A CA 1
ATOM 626 C C . ALA A 1 90 ? -0.648 -0.019 8.400 1.00 81.38 90 ALA A C 1
ATOM 628 O O . ALA A 1 90 ? 0.375 -0.109 7.726 1.00 81.38 90 ALA A O 1
ATOM 629 N N . ALA A 1 91 ? -1.861 -0.144 7.861 1.00 75.69 91 ALA A N 1
ATOM 630 C CA . ALA A 1 91 ? -2.074 -0.434 6.447 1.00 75.69 91 ALA A CA 1
ATOM 631 C C . ALA A 1 91 ? -1.574 0.691 5.535 1.00 75.69 91 ALA A C 1
ATOM 633 O O . ALA A 1 91 ? -0.902 0.425 4.539 1.00 75.69 91 ALA A O 1
ATOM 634 N N . GLY A 1 92 ? -1.830 1.947 5.908 1.00 79.62 92 GLY A N 1
ATOM 635 C CA . GLY A 1 92 ? -1.286 3.103 5.203 1.00 79.62 92 GLY A CA 1
ATOM 636 C C . GLY A 1 92 ? 0.245 3.143 5.245 1.00 79.62 92 GLY A C 1
ATOM 637 O O . GLY A 1 92 ? 0.866 3.427 4.228 1.00 79.62 92 GLY A O 1
ATOM 638 N N . ALA A 1 93 ? 0.865 2.808 6.381 1.00 84.00 93 ALA A N 1
ATOM 639 C CA . ALA A 1 93 ? 2.321 2.767 6.523 1.00 84.00 93 ALA A CA 1
ATOM 640 C C . ALA A 1 93 ? 2.965 1.657 5.675 1.00 84.00 93 ALA A C 1
A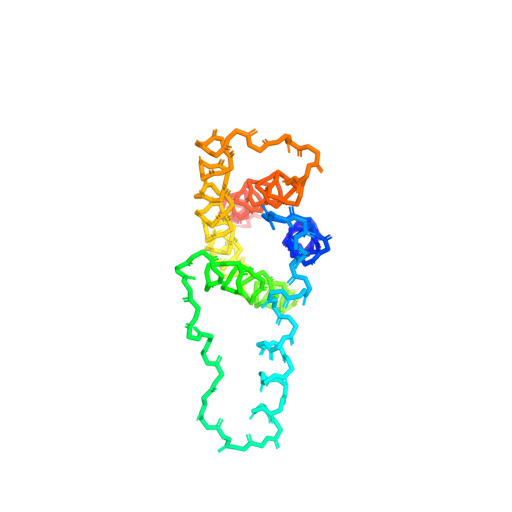TOM 642 O O . ALA A 1 93 ? 3.963 1.910 5.001 1.00 84.00 93 ALA A O 1
ATOM 643 N N . ILE A 1 94 ? 2.370 0.459 5.651 1.00 79.94 94 ILE A N 1
ATOM 644 C CA . ILE A 1 94 ? 2.796 -0.641 4.769 1.00 79.94 94 ILE A CA 1
ATOM 645 C C . ILE A 1 94 ? 2.667 -0.210 3.304 1.00 79.94 94 ILE A C 1
ATOM 647 O O . ILE A 1 94 ? 3.611 -0.362 2.530 1.00 79.94 94 ILE A O 1
ATOM 651 N N . GLY A 1 95 ? 1.535 0.406 2.951 1.00 76.81 95 GLY A N 1
ATOM 652 C CA . GLY A 1 95 ? 1.288 0.977 1.632 1.00 76.81 95 GLY A CA 1
ATOM 653 C C . GLY A 1 95 ? 2.335 1.983 1.192 1.00 76.81 95 GLY A C 1
ATOM 654 O O . GLY A 1 95 ? 2.855 1.890 0.082 1.00 76.81 95 GLY A O 1
ATOM 655 N N . LEU A 1 96 ? 2.668 2.921 2.075 1.00 86.56 96 LEU A N 1
ATOM 656 C CA . LEU A 1 96 ? 3.693 3.936 1.852 1.00 86.56 96 LEU A CA 1
ATOM 657 C C . LEU A 1 96 ? 5.079 3.315 1.698 1.00 86.56 96 LEU A C 1
ATOM 659 O O . LEU A 1 96 ? 5.826 3.732 0.820 1.00 86.56 96 LEU A O 1
ATOM 663 N N . GLY A 1 97 ? 5.415 2.311 2.509 1.00 81.81 97 GLY A N 1
ATOM 664 C CA . GLY A 1 97 ? 6.690 1.603 2.404 1.00 81.81 97 GLY A CA 1
ATOM 665 C C . GLY A 1 97 ? 6.842 0.886 1.062 1.00 81.81 97 GLY A C 1
ATOM 666 O O . GLY A 1 97 ? 7.855 1.050 0.384 1.00 81.81 97 GLY A O 1
ATOM 667 N N . ALA A 1 98 ? 5.815 0.143 0.646 1.00 78.69 98 ALA A N 1
ATOM 668 C CA . ALA A 1 98 ? 5.836 -0.608 -0.605 1.00 78.69 98 ALA A CA 1
ATOM 669 C C . ALA A 1 98 ? 5.824 0.289 -1.846 1.00 78.69 98 ALA A C 1
ATOM 671 O O . ALA A 1 98 ? 6.684 0.151 -2.715 1.00 78.69 98 ALA A O 1
ATOM 672 N N . SER A 1 99 ? 4.893 1.244 -1.910 1.00 81.69 99 SER A N 1
ATOM 673 C CA . SER A 1 99 ? 4.821 2.194 -3.028 1.00 81.69 99 SER A CA 1
ATOM 674 C C . SER A 1 99 ? 6.012 3.155 -3.050 1.00 81.69 99 SER A C 1
ATOM 676 O O . SER A 1 99 ? 6.485 3.498 -4.127 1.00 81.69 99 SER A O 1
ATOM 678 N N . GLY A 1 100 ? 6.563 3.531 -1.893 1.00 84.69 100 GLY A N 1
ATOM 679 C CA . GLY A 1 100 ? 7.775 4.344 -1.793 1.00 84.69 100 GLY A CA 1
ATOM 680 C C . GLY A 1 100 ? 9.014 3.625 -2.326 1.00 84.69 100 GLY A C 1
ATOM 681 O O . GLY A 1 100 ? 9.758 4.201 -3.118 1.00 84.69 100 GLY A O 1
ATOM 682 N N . MET A 1 101 ? 9.214 2.352 -1.965 1.00 81.69 101 MET A N 1
ATOM 683 C CA . MET A 1 101 ? 10.305 1.553 -2.537 1.00 81.69 101 MET A CA 1
ATOM 684 C C . MET A 1 101 ? 10.124 1.328 -4.039 1.00 81.69 101 MET A C 1
ATOM 686 O O . MET A 1 101 ? 11.086 1.485 -4.793 1.00 81.69 101 MET A O 1
ATOM 690 N N . ALA A 1 102 ? 8.902 1.024 -4.486 1.00 78.56 102 ALA A N 1
ATOM 691 C CA . ALA A 1 102 ? 8.600 0.902 -5.908 1.00 78.56 102 ALA A CA 1
ATOM 692 C C . ALA A 1 102 ? 8.885 2.217 -6.654 1.00 78.56 102 ALA A C 1
ATOM 694 O O . ALA A 1 102 ? 9.551 2.201 -7.685 1.00 78.56 102 ALA A O 1
ATOM 695 N N . ALA A 1 103 ? 8.491 3.367 -6.100 1.00 84.12 103 ALA A N 1
ATOM 696 C CA . ALA A 1 103 ? 8.761 4.672 -6.697 1.00 84.12 103 ALA A CA 1
ATOM 697 C C . ALA A 1 103 ? 10.270 4.914 -6.856 1.00 84.12 103 ALA A C 1
ATOM 699 O O . ALA A 1 103 ? 10.722 5.255 -7.948 1.00 84.12 103 ALA A O 1
ATOM 700 N N . ILE A 1 104 ? 11.068 4.658 -5.814 1.00 85.69 104 ILE A N 1
ATOM 701 C CA . ILE A 1 104 ? 12.534 4.797 -5.876 1.00 85.69 104 ILE A CA 1
ATOM 702 C C . ILE A 1 104 ? 13.130 3.881 -6.957 1.00 85.69 104 ILE A C 1
ATOM 704 O O . ILE A 1 104 ? 13.964 4.333 -7.744 1.00 85.69 104 ILE A O 1
ATOM 708 N N . ALA A 1 105 ? 12.680 2.626 -7.038 1.00 81.38 105 ALA A N 1
ATOM 709 C CA . ALA A 1 105 ? 13.142 1.682 -8.055 1.00 81.38 105 ALA A CA 1
ATOM 710 C C . ALA A 1 105 ? 12.802 2.156 -9.479 1.00 81.38 105 ALA A C 1
ATOM 712 O O . ALA A 1 105 ? 13.656 2.109 -10.364 1.00 81.38 105 ALA A O 1
ATOM 713 N N . THR A 1 106 ? 11.590 2.678 -9.694 1.00 82.31 106 THR A N 1
ATOM 714 C CA . THR A 1 106 ? 11.161 3.182 -11.011 1.00 82.31 106 THR A CA 1
ATOM 715 C C . THR A 1 106 ? 11.944 4.415 -11.457 1.00 82.31 106 THR A C 1
ATOM 717 O O . THR A 1 106 ? 12.311 4.494 -12.632 1.00 82.31 106 THR A O 1
ATOM 720 N N . PHE A 1 107 ? 12.274 5.326 -10.530 1.00 84.00 107 PHE A N 1
ATOM 721 C CA . PHE A 1 107 ? 13.153 6.465 -10.807 1.00 84.00 107 PHE A CA 1
ATOM 722 C C . PHE A 1 107 ? 14.575 6.030 -11.148 1.00 84.00 107 PHE A C 1
ATOM 724 O O . PHE A 1 107 ? 15.151 6.548 -12.101 1.00 84.00 107 PHE A O 1
ATOM 731 N N . GLY A 1 108 ? 15.132 5.076 -10.395 1.00 84.62 108 GLY A N 1
ATOM 732 C CA . GLY A 1 108 ? 16.470 4.542 -10.658 1.00 84.62 108 GLY A CA 1
ATOM 733 C C . GLY A 1 108 ? 16.578 3.853 -12.021 1.00 84.62 108 GLY A C 1
ATOM 734 O O . GLY A 1 108 ? 17.626 3.915 -12.655 1.00 84.62 108 GLY A O 1
ATOM 735 N N . ALA A 1 109 ? 15.485 3.246 -12.491 1.00 81.94 109 ALA A N 1
ATOM 736 C CA . ALA A 1 109 ? 15.408 2.577 -13.787 1.00 81.94 109 ALA A CA 1
ATOM 737 C C . ALA A 1 109 ? 15.093 3.515 -14.972 1.00 81.94 109 ALA A C 1
ATOM 739 O O . ALA A 1 109 ? 15.115 3.067 -16.116 1.00 81.94 109 ALA A O 1
ATOM 740 N N . GLY A 1 110 ? 14.795 4.800 -14.735 1.00 86.25 110 GLY A N 1
ATOM 741 C CA . GLY A 1 110 ? 14.447 5.752 -15.801 1.00 86.25 110 GLY A CA 1
ATOM 742 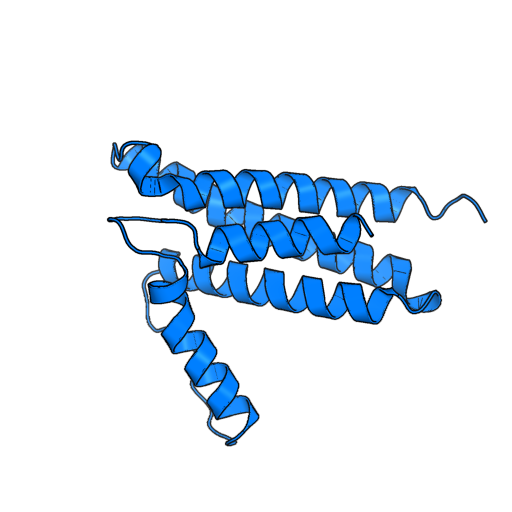C C . GLY A 1 110 ? 13.090 5.484 -16.468 1.00 86.25 110 GLY A C 1
ATOM 743 O O . GLY A 1 110 ? 12.840 5.952 -17.576 1.00 86.25 110 GLY A O 1
ATOM 744 N N . THR A 1 111 ? 12.219 4.728 -15.801 1.00 83.88 111 THR A N 1
ATOM 745 C CA . THR A 1 111 ? 10.891 4.353 -16.313 1.00 83.88 111 THR A CA 1
ATOM 746 C C . THR A 1 111 ? 9.988 5.590 -16.396 1.00 83.88 111 THR A C 1
ATOM 748 O O . THR A 1 111 ? 9.914 6.345 -15.419 1.00 83.88 111 THR A O 1
ATOM 751 N N . PRO A 1 112 ? 9.273 5.832 -17.508 1.00 83.69 112 PRO A N 1
ATOM 752 C CA . PRO A 1 112 ? 8.376 6.975 -17.604 1.00 83.69 112 PRO A CA 1
ATOM 753 C C . PRO A 1 112 ? 7.199 6.841 -16.618 1.00 83.69 112 PRO A C 1
ATOM 755 O O . PRO A 1 112 ? 6.638 5.759 -16.450 1.00 83.69 112 PRO A O 1
ATOM 758 N N . PRO A 1 113 ? 6.749 7.944 -15.992 1.00 77.38 113 PRO A N 1
ATOM 759 C CA . PRO A 1 113 ? 5.743 7.903 -14.927 1.00 77.38 113 PRO A CA 1
ATOM 760 C C . PRO A 1 113 ? 4.374 7.377 -15.385 1.00 77.38 113 PRO A C 1
ATOM 762 O O . PRO A 1 113 ? 3.608 6.882 -14.561 1.00 77.38 113 PRO A O 1
ATOM 765 N N . MET A 1 114 ? 4.065 7.455 -16.685 1.00 79.50 114 MET A N 1
ATOM 766 C CA . MET A 1 114 ? 2.818 6.916 -17.241 1.00 79.50 114 MET A CA 1
ATOM 767 C C . MET A 1 114 ? 2.789 5.383 -17.260 1.00 79.50 114 MET A C 1
ATOM 769 O O . MET A 1 114 ? 1.715 4.801 -17.148 1.00 79.50 114 MET A O 1
ATOM 773 N N . GLU A 1 115 ? 3.949 4.728 -17.338 1.00 81.94 115 GLU A N 1
ATOM 774 C CA . GLU A 1 115 ? 4.056 3.263 -17.299 1.00 81.94 115 GLU A CA 1
ATOM 775 C C . GLU A 1 115 ? 3.970 2.707 -15.875 1.00 81.94 115 GLU A C 1
ATOM 777 O O . GLU A 1 115 ? 3.857 1.503 -15.693 1.00 81.94 115 GLU A O 1
ATOM 782 N N . VAL A 1 116 ? 4.007 3.573 -14.859 1.00 86.75 116 VAL A N 1
ATOM 783 C CA . VAL A 1 116 ? 4.004 3.189 -13.438 1.00 86.75 116 VAL A CA 1
ATOM 784 C C . VAL A 1 116 ? 3.006 4.017 -12.624 1.00 86.75 116 VAL A C 1
ATOM 786 O O . VAL A 1 116 ? 3.184 4.264 -11.431 1.00 86.75 116 VAL A O 1
ATOM 789 N N . TRP A 1 117 ? 1.924 4.472 -13.267 1.00 85.69 117 TRP A N 1
ATOM 790 C CA . TRP A 1 117 ? 0.902 5.321 -12.640 1.00 85.69 117 TRP A CA 1
ATOM 791 C C . TRP A 1 117 ? 0.258 4.668 -11.408 1.00 85.69 117 TRP A C 1
ATOM 793 O O . TRP A 1 117 ? -0.173 5.372 -10.491 1.00 85.69 117 TRP A O 1
ATOM 803 N N . GLY A 1 118 ? 0.235 3.332 -11.357 1.00 83.38 118 GLY A N 1
ATOM 804 C CA . GLY A 1 118 ? -0.253 2.562 -10.219 1.00 83.38 118 GLY A CA 1
ATOM 805 C C . GLY A 1 118 ? 0.553 2.818 -8.956 1.00 83.38 118 GLY A C 1
ATOM 806 O O . GLY A 1 118 ? -0.033 3.042 -7.898 1.00 83.38 118 GLY A O 1
ATOM 807 N N . VAL A 1 119 ? 1.882 2.897 -9.066 1.00 84.44 119 VAL A N 1
ATOM 808 C CA . VAL A 1 119 ? 2.767 3.233 -7.938 1.00 84.44 119 VAL A CA 1
ATOM 809 C C . VAL A 1 119 ? 2.376 4.584 -7.343 1.00 84.44 119 VAL A C 1
ATOM 811 O O . VAL A 1 119 ? 2.192 4.707 -6.132 1.00 84.44 119 VAL A O 1
ATOM 814 N N . TRP A 1 120 ? 2.166 5.581 -8.201 1.00 87.69 120 TRP A N 1
ATOM 815 C CA . TRP A 1 120 ? 1.818 6.945 -7.805 1.00 87.69 120 TRP A CA 1
ATOM 816 C C . TRP A 1 120 ? 0.431 7.059 -7.179 1.00 87.69 120 TRP A C 1
ATOM 818 O O . TRP A 1 120 ? 0.268 7.702 -6.138 1.00 87.69 120 TRP A O 1
ATOM 828 N N . ALA A 1 121 ? -0.564 6.405 -7.778 1.00 87.06 121 ALA A N 1
ATOM 829 C CA . ALA A 1 121 ? -1.922 6.370 -7.248 1.00 87.06 121 ALA A CA 1
ATOM 830 C C . ALA A 1 121 ? -1.972 5.658 -5.887 1.00 87.06 121 ALA A C 1
ATOM 832 O O . ALA A 1 121 ? -2.630 6.133 -4.957 1.00 87.06 121 ALA A O 1
ATOM 833 N N . THR A 1 122 ? -1.222 4.563 -5.739 1.00 85.19 122 THR A N 1
ATOM 834 C CA . THR A 1 122 ? -1.142 3.814 -4.479 1.00 85.19 122 THR A CA 1
ATOM 835 C C . THR A 1 122 ? -0.421 4.616 -3.402 1.00 85.19 122 THR A C 1
ATOM 837 O O . THR A 1 122 ? -0.894 4.663 -2.269 1.00 85.19 122 THR A O 1
ATOM 840 N N . LEU A 1 123 ? 0.667 5.310 -3.752 1.00 87.31 123 LEU A N 1
ATOM 841 C CA . LEU A 1 123 ? 1.394 6.204 -2.848 1.00 87.31 123 LEU A CA 1
ATOM 842 C C . LEU A 1 123 ? 0.483 7.325 -2.328 1.00 87.31 123 LEU A C 1
ATOM 844 O O . LEU A 1 123 ? 0.398 7.549 -1.119 1.00 87.31 123 LEU A O 1
ATOM 848 N N . ALA A 1 124 ? -0.253 7.990 -3.222 1.00 89.25 124 ALA A N 1
ATOM 849 C CA . ALA A 1 124 ? -1.211 9.027 -2.845 1.00 89.25 124 ALA A CA 1
ATOM 850 C C . ALA A 1 124 ? -2.319 8.473 -1.931 1.00 89.25 124 ALA A C 1
ATOM 852 O O . ALA A 1 124 ? -2.632 9.068 -0.896 1.00 89.25 124 ALA A O 1
ATOM 853 N N . GLY A 1 125 ? -2.868 7.302 -2.268 1.00 87.38 125 GLY A N 1
ATOM 854 C CA . GLY A 1 125 ? -3.853 6.604 -1.442 1.00 87.38 125 GLY A CA 1
ATOM 855 C C . GLY A 1 125 ? -3.312 6.228 -0.060 1.00 87.38 125 GLY A C 1
ATOM 856 O O . GLY A 1 125 ? -4.004 6.414 0.942 1.00 87.38 125 GLY A O 1
ATOM 857 N N . ALA A 1 126 ? -2.064 5.769 0.022 1.00 85.19 126 ALA A N 1
ATOM 858 C CA . ALA A 1 126 ? -1.407 5.399 1.271 1.00 85.19 126 ALA A CA 1
ATOM 859 C C . ALA A 1 126 ? -1.187 6.613 2.184 1.00 85.19 126 ALA A C 1
ATOM 861 O O . ALA A 1 126 ? -1.519 6.549 3.370 1.00 85.19 126 ALA A O 1
ATOM 862 N N . VAL A 1 127 ? -0.741 7.748 1.634 1.00 90.06 127 VAL A N 1
ATOM 863 C CA . VAL A 1 127 ? -0.636 9.017 2.378 1.00 90.06 127 VAL A CA 1
ATOM 864 C C . VAL A 1 127 ? -1.996 9.429 2.936 1.00 90.06 127 VAL A C 1
ATOM 866 O O . VAL A 1 127 ? -2.115 9.695 4.133 1.00 90.06 127 VAL A O 1
ATOM 869 N N . MET A 1 128 ? -3.042 9.422 2.105 1.00 89.50 128 MET A N 1
ATOM 870 C CA . MET A 1 128 ? -4.397 9.771 2.550 1.00 89.50 128 MET A CA 1
ATOM 871 C C . MET A 1 128 ? -4.923 8.806 3.618 1.00 89.50 128 MET A C 1
ATOM 873 O O . MET A 1 128 ? -5.580 9.230 4.568 1.00 89.50 128 MET A O 1
ATOM 877 N N . THR A 1 129 ? -4.588 7.521 3.510 1.00 84.56 129 THR A N 1
ATOM 878 C CA . THR A 1 129 ? -4.964 6.489 4.485 1.00 84.56 129 THR A CA 1
ATOM 879 C C . THR A 1 129 ? -4.264 6.709 5.828 1.00 84.56 129 THR A C 1
ATOM 881 O O . THR A 1 129 ? -4.921 6.677 6.871 1.00 84.56 129 THR A O 1
ATOM 884 N N . VAL A 1 130 ? -2.966 7.031 5.827 1.00 88.44 130 VAL A N 1
ATOM 885 C CA . VAL A 1 130 ? -2.227 7.400 7.047 1.00 88.44 130 VAL A CA 1
ATOM 886 C C . VAL A 1 130 ? -2.825 8.647 7.692 1.00 88.44 130 VAL A C 1
ATOM 888 O O . VAL A 1 130 ? -3.105 8.640 8.892 1.00 88.44 130 VAL A O 1
ATOM 891 N N . LEU A 1 131 ? -3.082 9.697 6.908 1.00 88.62 131 LEU A N 1
ATOM 892 C CA . LEU A 1 131 ? -3.699 10.926 7.409 1.00 88.62 131 LEU A CA 1
ATOM 893 C C . LEU A 1 131 ? -5.080 10.650 8.022 1.00 88.62 131 LEU A C 1
ATOM 895 O O . LEU A 1 131 ? -5.370 11.120 9.125 1.00 88.62 131 LEU A O 1
ATOM 899 N N . ALA A 1 132 ? -5.907 9.831 7.365 1.00 83.81 132 ALA A N 1
ATOM 900 C CA . ALA A 1 132 ? -7.209 9.419 7.884 1.00 83.81 132 ALA A CA 1
ATOM 901 C C . ALA A 1 132 ? -7.095 8.635 9.205 1.00 83.81 132 ALA A C 1
ATOM 903 O O . ALA A 1 132 ? -7.904 8.847 10.115 1.00 83.81 132 ALA A O 1
ATOM 904 N N . GLY A 1 133 ? -6.083 7.771 9.339 1.00 82.75 133 GLY A N 1
ATOM 905 C CA . GLY A 1 133 ? -5.781 7.054 10.579 1.00 82.75 133 GLY A CA 1
ATOM 906 C C . GLY A 1 133 ? -5.364 7.992 11.717 1.00 82.75 133 GLY A C 1
ATOM 907 O O . GLY A 1 133 ? -5.932 7.917 12.808 1.00 82.75 133 GLY A O 1
ATOM 908 N N . ILE A 1 134 ? -4.451 8.939 11.461 1.00 86.75 134 ILE A N 1
ATOM 909 C CA . ILE A 1 134 ? -3.983 9.930 12.453 1.00 86.75 134 ILE A CA 1
ATOM 910 C C . ILE A 1 134 ? -5.143 10.789 12.967 1.00 86.75 134 ILE A C 1
ATOM 912 O O . ILE A 1 134 ? -5.300 10.973 14.179 1.00 86.75 134 ILE A O 1
ATOM 916 N N . LEU A 1 135 ? -5.981 11.293 12.057 1.00 83.94 135 LEU A N 1
ATOM 917 C CA . LEU A 1 135 ? -7.181 12.051 12.419 1.00 83.94 135 LEU A CA 1
ATOM 918 C C . LEU A 1 135 ? -8.146 11.199 13.254 1.00 83.94 135 LEU A C 1
ATOM 920 O O . LEU A 1 135 ? -8.789 11.708 14.173 1.00 83.94 135 LEU A O 1
ATOM 924 N N . GLY A 1 136 ? -8.212 9.894 12.978 1.00 76.31 136 GLY A N 1
ATOM 925 C CA . GLY A 1 136 ? -9.047 8.967 13.727 1.00 76.31 136 GLY A CA 1
ATOM 926 C C . GLY A 1 136 ? -8.610 8.737 15.171 1.00 76.31 136 GLY A C 1
ATOM 927 O O . GLY A 1 136 ? -9.470 8.622 16.044 1.00 76.31 136 GLY A O 1
ATOM 928 N N . VAL A 1 137 ? -7.301 8.751 15.434 1.00 79.69 137 VAL A N 1
ATOM 929 C CA . VAL A 1 137 ? -6.742 8.642 16.791 1.00 79.69 137 VAL A CA 1
ATOM 930 C C . VAL A 1 137 ? -6.954 9.939 17.585 1.00 79.69 137 VAL A C 1
ATOM 932 O O . VAL A 1 137 ? -7.306 9.886 18.764 1.00 79.69 137 VAL A O 1
ATOM 935 N N . ARG A 1 138 ? -6.802 11.105 16.940 1.00 73.44 138 ARG A N 1
ATOM 936 C CA . ARG A 1 138 ? -6.949 12.428 17.582 1.00 73.44 138 ARG A CA 1
ATOM 937 C C . ARG A 1 138 ? -8.397 12.818 17.895 1.00 73.44 138 ARG A C 1
ATOM 939 O O . ARG A 1 138 ? -8.634 13.510 18.876 1.00 73.44 138 ARG A O 1
ATOM 946 N N . GLY A 1 139 ? -9.362 12.376 17.088 1.00 60.44 139 GLY A N 1
ATOM 947 C CA . GLY A 1 139 ? -10.772 12.765 17.218 1.00 60.44 139 GLY A CA 1
ATOM 948 C C . GLY A 1 139 ? -11.569 12.080 18.337 1.00 60.44 139 GLY A C 1
ATOM 949 O O . GLY A 1 139 ? -12.758 12.344 18.448 1.00 60.44 139 GLY A O 1
ATOM 950 N N . SER A 1 140 ? -10.967 11.204 19.153 1.00 53.41 140 SER A N 1
ATOM 951 C CA . SER A 1 140 ? -11.685 10.471 20.221 1.00 53.41 140 SER A CA 1
ATOM 952 C C . SER A 1 140 ? -11.750 11.191 21.577 1.00 53.41 140 SER A C 1
ATOM 954 O O . SER A 1 140 ? -12.055 10.551 22.577 1.00 53.41 140 SER A O 1
ATOM 956 N N . SER A 1 141 ? -11.435 12.489 21.617 1.00 49.75 141 SER A N 1
ATOM 957 C CA . SER A 1 141 ? -11.442 13.306 22.845 1.00 49.75 141 SER A CA 1
ATOM 958 C C . SER A 1 141 ? -12.666 14.222 22.981 1.00 49.75 141 SER A C 1
ATOM 960 O O . SER A 1 141 ? -12.667 15.094 23.842 1.00 49.75 141 SER A O 1
ATOM 962 N N . TYR A 1 142 ? -13.684 14.054 22.132 1.00 46.69 142 TYR A N 1
ATOM 963 C CA . TYR A 1 142 ? -14.983 14.719 22.274 1.00 46.69 142 TYR A CA 1
ATOM 964 C C . TYR A 1 142 ? -16.064 13.673 22.560 1.00 46.69 142 TYR A C 1
ATOM 966 O O . TYR A 1 142 ? -16.912 13.412 21.713 1.00 46.69 142 TYR A O 1
ATOM 974 N N . ASP A 1 143 ? -15.953 13.040 23.722 1.00 47.28 143 ASP A N 1
ATOM 975 C CA . ASP A 1 143 ? -17.060 12.511 24.528 1.00 47.28 143 ASP A CA 1
ATOM 976 C C . ASP A 1 143 ? -16.657 12.710 26.000 1.00 47.28 143 ASP A C 1
ATOM 978 O O . ASP A 1 143 ? -15.500 12.353 26.339 1.00 47.28 143 ASP A O 1
#

Secondary structure (DSSP, 8-state):
-HHHHHHHHHHHHHHHSEEETTEEHHHHHHHHHHHHHHHHHS----------HHHHHHHHHHHHHHHHHHHHHHTTSGGGHHHHHHHHHHHHHHHHHHHHHHHHHHHHTT--GGGGHHHHHHHHHHHHHHHHHHHHHHGGG--

pLDDT: mean 72.87, std 11.01, range [46.69, 90.06]

Sequence (143 aa):
MIRIVFPLAMAAAAFFGIWSGGVSGQELAGPTLSCLIDVALSSGSGCLPDGPIAESLVTYTILGGVAAALLSVLGLIRFVGRLTSVAVLAAGAIGLGASGMAAIATFGAGTPPMEVWGVWATLAGAVMTVLAGILGVRGSSYD